Protein AF-A0A8J7AV00-F1 (afdb_monomer)

Sequence (147 aa):
MMCLRLQAHEQTIGVIHLTRVPLAQRATISALAPQIALPLAVLHLQSELEYLSFHDANTGIYNRRFLDEMLERAIASAERKNHQLPEGEPPATVGVIFMDVDHFKQFNSEFGHEAGDTVLRTLGSLLTDITRAGEDVAAATAAKNLC

InterPro domains:
  IPR000160 GGDEF domain [PF00990] (54-139)
  IPR000160 GGDEF domain [PS50887] (92-147)
  IPR000160 GGDEF domain [SM00267] (42-146)
  IPR000160 GGDEF domain [TIGR00254] (49-138)
  IPR000160 GGDEF domain [cd01949] (54-139)
  IPR029787 Nucleotide cyclase [SSF55073] (59-137)
  IPR043128 Reverse transcriptase/Diguanylate cyclase domain [G3DSA:3.30.70.270] (42-144)
  IPR050469 Diguanylate cyclase Dgc-like, bacteria [PTHR45138] (39-139)

Organism: NCBI:txid915328

Mean predicted aligned error: 7.99 Å

Secondary structure (DSSP, 8-state):
-EEEEEEETTEEEEEEEESS--HHHHHHHHHHHHHHHHHHHHHHHHHHHHHHHHB-TTT-SEEHHHHHHHHHHHHHHHHHHHHTPPTTSPPP---------TTHHHHHHHH-HHHHHHHHHHHHHHHHHHSPTTT---EE---S---

pLDDT: mean 88.83, std 10.26, range [31.34, 96.0]

Radius of gyration: 23.64 Å; Cα contacts (8 Å, |Δi|>4): 128; chains: 1; bounding box: 50×52×59 Å

Nearest PDB structures (foldseek):
  6pwk-assembly1_B  TM=7.498E-01  e=8.934E-02  Vibrio cholerae O1 str. 2010EL-1786

Structure (mmCIF, N/CA/C/O backbone):
data_AF-A0A8J7AV00-F1
#
_entry.id   AF-A0A8J7AV00-F1
#
loop_
_atom_site.group_PDB
_atom_site.id
_atom_site.type_symbol
_atom_site.label_atom_id
_atom_site.label_alt_id
_atom_site.label_comp_id
_atom_site.label_asym_id
_atom_site.label_entity_id
_atom_site.label_seq_id
_atom_site.pdbx_PDB_ins_code
_atom_site.Cartn_x
_atom_site.Cartn_y
_atom_site.Cartn_z
_atom_site.occupancy
_atom_site.B_iso_or_equiv
_atom_site.auth_seq_id
_atom_site.auth_comp_id
_atom_site.auth_asym_id
_atom_site.auth_atom_id
_atom_site.pdbx_PDB_model_num
ATOM 1 N N . MET A 1 1 ? 7.567 -0.070 -38.378 1.00 81.38 1 MET A N 1
ATOM 2 C CA . MET A 1 1 ? 7.448 -0.395 -36.946 1.00 81.38 1 MET A CA 1
ATOM 3 C C . MET A 1 1 ? 8.842 -0.354 -36.349 1.00 81.38 1 MET A C 1
ATOM 5 O O . MET A 1 1 ? 9.764 -0.782 -37.036 1.00 81.38 1 MET A O 1
ATOM 9 N N . MET A 1 2 ? 9.020 0.222 -35.165 1.00 88.06 2 MET A N 1
ATOM 10 C CA . MET A 1 2 ? 10.311 0.286 -34.476 1.00 88.06 2 MET A CA 1
ATOM 11 C C . MET A 1 2 ? 10.090 0.020 -32.988 1.00 88.06 2 MET A C 1
ATOM 13 O O . MET A 1 2 ? 9.142 0.544 -32.411 1.00 88.06 2 MET A O 1
ATOM 17 N N . CYS A 1 3 ? 10.939 -0.813 -32.396 1.00 90.44 3 CYS A N 1
ATOM 18 C CA . CYS A 1 3 ? 10.847 -1.239 -31.007 1.00 90.44 3 CYS A CA 1
ATOM 19 C C . CYS A 1 3 ? 12.179 -0.920 -30.328 1.00 90.44 3 CYS A C 1
ATOM 21 O O . CYS A 1 3 ? 13.232 -1.323 -30.823 1.00 90.44 3 CYS A O 1
ATOM 23 N N . LEU A 1 4 ? 12.134 -0.150 -29.249 1.00 91.06 4 LEU A N 1
ATOM 24 C CA . LEU A 1 4 ? 13.305 0.311 -28.517 1.00 91.06 4 LEU A CA 1
ATOM 25 C C . LEU A 1 4 ? 13.221 -0.182 -27.085 1.00 91.06 4 LEU A C 1
ATOM 27 O O . LEU A 1 4 ? 12.219 0.038 -26.412 1.00 91.06 4 LEU A O 1
ATOM 31 N N . ARG A 1 5 ? 14.282 -0.832 -26.615 1.00 89.50 5 ARG A N 1
ATOM 32 C CA . ARG A 1 5 ? 14.396 -1.219 -25.210 1.00 89.50 5 ARG A CA 1
ATOM 33 C C . ARG A 1 5 ? 14.892 -0.025 -24.409 1.00 89.50 5 ARG A C 1
ATOM 35 O O . ARG A 1 5 ? 15.877 0.603 -24.791 1.00 89.50 5 ARG A O 1
ATOM 42 N N . LEU A 1 6 ? 14.222 0.255 -23.302 1.00 89.56 6 LEU A N 1
ATOM 43 C CA . LEU A 1 6 ? 14.707 1.172 -22.283 1.00 89.56 6 LEU A CA 1
ATOM 44 C C . LEU A 1 6 ? 15.518 0.348 -21.288 1.00 89.56 6 LEU A C 1
ATOM 46 O O . LEU A 1 6 ? 14.962 -0.502 -20.592 1.00 89.56 6 LEU A O 1
ATOM 50 N N . GLN A 1 7 ? 16.832 0.554 -21.280 1.00 88.31 7 GLN A N 1
ATOM 51 C CA . GLN A 1 7 ? 17.759 -0.185 -20.427 1.00 88.31 7 GLN A CA 1
ATOM 52 C C . GLN A 1 7 ? 18.511 0.770 -19.502 1.00 88.31 7 GLN A C 1
ATOM 54 O O . GLN A 1 7 ? 19.019 1.792 -19.962 1.00 88.31 7 GLN A O 1
ATOM 59 N N . ALA A 1 8 ? 18.625 0.403 -18.227 1.00 82.94 8 ALA A N 1
ATOM 60 C CA . ALA A 1 8 ? 19.575 0.999 -17.291 1.00 82.94 8 ALA A CA 1
ATOM 61 C C . ALA A 1 8 ? 20.263 -0.119 -16.503 1.00 82.94 8 ALA A C 1
ATOM 63 O O . ALA A 1 8 ? 19.602 -1.074 -16.110 1.00 82.94 8 ALA A O 1
ATOM 64 N N . HIS A 1 9 ? 21.582 -0.007 -16.303 1.00 75.50 9 HIS A N 1
ATOM 65 C CA . HIS A 1 9 ? 22.396 -0.950 -15.517 1.00 75.50 9 HIS A CA 1
ATOM 66 C C . HIS A 1 9 ? 22.030 -2.435 -15.744 1.00 75.50 9 HIS A C 1
ATOM 68 O O . HIS A 1 9 ? 21.739 -3.165 -14.806 1.00 75.50 9 HIS A O 1
ATOM 74 N N . GLU A 1 10 ? 22.013 -2.855 -17.015 1.00 77.50 10 GLU A N 1
ATOM 75 C CA . GLU A 1 10 ? 21.703 -4.222 -17.486 1.00 77.50 10 GLU A CA 1
ATOM 76 C C . GLU A 1 10 ? 20.253 -4.713 -17.308 1.00 77.50 10 GLU A C 1
ATOM 78 O O . GLU A 1 10 ? 19.887 -5.750 -17.864 1.00 77.50 10 GLU A O 1
ATOM 83 N N . GLN A 1 11 ? 19.379 -3.945 -16.655 1.00 80.75 11 GLN A N 1
ATOM 84 C CA . GLN A 1 11 ? 17.954 -4.250 -16.554 1.00 80.75 11 GLN A CA 1
ATOM 85 C C . GLN A 1 11 ? 17.141 -3.559 -17.653 1.00 80.75 11 GLN A C 1
ATOM 87 O O . GLN A 1 11 ? 17.385 -2.410 -18.030 1.00 80.75 11 GLN A O 1
ATOM 92 N N . THR A 1 12 ? 16.146 -4.275 -18.183 1.00 85.69 12 THR A N 1
ATOM 93 C CA . THR A 1 12 ? 15.158 -3.695 -19.103 1.00 85.69 12 THR A CA 1
ATOM 94 C C . THR A 1 12 ? 14.003 -3.141 -18.284 1.00 85.69 12 THR A C 1
ATOM 96 O O . THR A 1 12 ? 13.264 -3.905 -17.676 1.00 85.69 12 THR A O 1
ATOM 99 N N . ILE A 1 13 ? 13.848 -1.820 -18.300 1.00 87.19 13 ILE A N 1
ATOM 100 C CA . ILE A 1 13 ? 12.801 -1.099 -17.558 1.00 87.19 13 ILE A CA 1
ATOM 101 C C . ILE A 1 13 ? 11.498 -1.079 -18.358 1.00 87.19 13 ILE A C 1
ATOM 103 O O . ILE A 1 13 ? 10.405 -0.988 -17.813 1.00 87.19 13 ILE A O 1
ATOM 107 N N . GLY A 1 14 ? 11.602 -1.165 -19.684 1.00 87.25 14 GLY A N 1
ATOM 108 C CA . GLY A 1 14 ? 10.437 -1.170 -20.547 1.00 87.25 14 GLY A CA 1
ATOM 109 C C . GLY A 1 14 ? 10.788 -1.142 -22.021 1.00 87.25 14 GLY A C 1
ATOM 110 O O . GLY A 1 14 ? 11.947 -1.266 -22.431 1.00 87.25 14 GLY A O 1
ATOM 111 N N . VAL A 1 15 ? 9.751 -0.976 -22.834 1.00 91.00 15 VAL A N 1
ATOM 112 C CA . VAL A 1 15 ? 9.853 -0.986 -24.288 1.00 91.00 15 VAL A CA 1
ATOM 113 C C . VAL A 1 15 ? 9.026 0.155 -24.865 1.00 91.00 15 VAL A C 1
ATOM 115 O O . VAL A 1 15 ? 7.843 0.286 -24.567 1.00 91.00 15 VAL A O 1
ATOM 118 N N . ILE A 1 16 ? 9.639 0.956 -25.736 1.00 91.00 16 ILE A N 1
ATOM 119 C CA . ILE A 1 16 ? 8.932 1.940 -26.552 1.00 91.00 16 ILE A CA 1
ATOM 120 C C . ILE A 1 16 ? 8.639 1.308 -27.908 1.00 91.00 16 ILE A C 1
ATOM 122 O O . ILE A 1 16 ? 9.547 0.982 -28.678 1.00 91.00 16 ILE A O 1
ATOM 126 N N . HIS A 1 17 ? 7.354 1.177 -28.216 1.00 93.12 17 HIS A N 1
ATOM 127 C CA . HIS A 1 17 ? 6.885 0.729 -29.517 1.00 93.12 17 HIS A CA 1
ATOM 128 C C . HIS A 1 17 ? 6.387 1.926 -30.334 1.00 93.12 17 HIS A C 1
ATOM 130 O O . HIS A 1 17 ? 5.385 2.553 -30.002 1.00 93.12 17 HIS A O 1
ATOM 136 N N . LEU A 1 18 ? 7.079 2.229 -31.432 1.00 91.25 18 LEU A N 1
ATOM 137 C CA . LEU A 1 18 ? 6.721 3.309 -32.345 1.00 91.25 18 LEU A CA 1
ATOM 138 C C . LEU A 1 18 ? 6.153 2.752 -33.651 1.00 91.25 18 LEU A C 1
ATOM 140 O O . LEU A 1 18 ? 6.809 2.019 -34.410 1.00 91.25 18 LEU A O 1
ATOM 144 N N . THR A 1 19 ? 4.923 3.155 -33.950 1.00 91.12 19 THR A N 1
ATOM 145 C CA . THR A 1 19 ? 4.271 2.873 -35.227 1.00 91.12 19 THR A CA 1
ATOM 146 C C . THR A 1 19 ? 4.561 4.017 -36.205 1.00 91.12 19 THR A C 1
ATOM 148 O O . THR A 1 19 ? 4.541 5.184 -35.835 1.00 91.12 19 THR A O 1
ATOM 151 N N . ARG A 1 20 ? 4.870 3.684 -37.469 1.00 88.69 20 ARG A N 1
ATOM 152 C CA . ARG A 1 20 ? 5.161 4.648 -38.560 1.00 88.69 20 ARG A CA 1
ATOM 153 C C . ARG A 1 20 ? 6.352 5.606 -38.319 1.00 88.69 20 ARG A C 1
ATOM 155 O O . ARG A 1 20 ? 6.202 6.818 -38.356 1.00 88.69 20 ARG A O 1
ATOM 162 N N . VAL A 1 21 ? 7.561 5.056 -38.172 1.00 89.50 21 VAL A N 1
ATOM 163 C CA . VAL A 1 21 ? 8.814 5.838 -38.085 1.00 89.50 21 VAL A CA 1
ATOM 164 C C . VAL A 1 21 ? 9.536 5.911 -39.446 1.00 89.50 21 VAL A C 1
ATOM 166 O O . VAL A 1 21 ? 9.934 4.848 -39.954 1.00 89.50 21 VAL A O 1
ATOM 169 N N . PRO A 1 22 ? 9.756 7.113 -40.023 1.00 92.50 22 PRO A N 1
ATOM 170 C CA . PRO A 1 22 ? 10.564 7.300 -41.232 1.00 92.50 22 PRO A CA 1
ATOM 171 C C . PRO A 1 22 ? 12.001 6.798 -41.045 1.00 92.50 22 PRO A C 1
ATOM 173 O O . PRO A 1 22 ? 12.598 7.011 -39.991 1.00 92.50 22 PRO A O 1
ATOM 176 N N . LEU A 1 23 ? 12.588 6.168 -42.072 1.00 88.69 23 LEU A N 1
ATOM 177 C CA . LEU A 1 23 ? 13.951 5.610 -42.004 1.00 88.69 23 LEU A CA 1
ATOM 178 C C . LEU A 1 23 ? 14.995 6.648 -41.562 1.00 88.69 23 LEU A C 1
ATOM 180 O O . LEU A 1 23 ? 15.835 6.333 -40.723 1.00 88.69 23 LEU A O 1
ATOM 184 N N . ALA A 1 24 ? 14.877 7.887 -42.047 1.00 92.50 24 ALA A N 1
ATOM 185 C CA . ALA A 1 24 ? 15.787 8.985 -41.723 1.00 92.50 24 ALA A CA 1
ATOM 186 C C . ALA A 1 24 ? 15.825 9.349 -40.225 1.00 92.50 24 ALA A C 1
ATOM 188 O O . ALA A 1 24 ? 16.846 9.821 -39.741 1.00 92.50 24 ALA A O 1
ATOM 189 N N . GLN A 1 25 ? 14.743 9.108 -39.477 1.00 90.38 25 GLN A N 1
ATOM 190 C CA . GLN A 1 25 ? 14.646 9.465 -38.054 1.00 90.38 25 GLN A CA 1
ATOM 191 C C . GLN A 1 25 ? 15.007 8.306 -37.117 1.00 90.38 25 GLN A C 1
ATOM 193 O O . GLN A 1 25 ? 15.184 8.519 -35.918 1.00 90.38 25 GLN A O 1
ATOM 198 N N . ARG A 1 26 ? 15.137 7.073 -37.629 1.00 90.25 26 ARG A N 1
ATOM 199 C CA . ARG A 1 26 ? 15.366 5.888 -36.785 1.00 90.25 26 ARG A CA 1
ATOM 200 C C . ARG A 1 26 ? 16.653 5.986 -35.971 1.00 90.25 26 ARG A C 1
ATOM 202 O O . ARG A 1 26 ? 16.641 5.636 -34.797 1.00 90.25 26 ARG A O 1
ATOM 209 N N . ALA A 1 27 ? 17.738 6.484 -36.565 1.00 89.56 27 ALA A N 1
ATOM 210 C CA . ALA A 1 27 ? 19.010 6.648 -35.862 1.00 89.56 27 ALA A CA 1
ATOM 211 C C . ALA A 1 27 ? 18.883 7.639 -34.694 1.00 89.56 27 ALA A C 1
ATOM 213 O O . ALA A 1 27 ? 19.270 7.323 -33.572 1.00 89.56 27 ALA A O 1
ATOM 214 N N . THR A 1 28 ? 18.256 8.793 -34.936 1.00 90.06 28 THR A N 1
ATOM 215 C CA . THR A 1 28 ? 18.009 9.821 -33.916 1.00 90.06 28 THR A CA 1
ATOM 216 C C . THR A 1 28 ? 17.137 9.296 -32.776 1.00 90.06 28 THR A C 1
ATOM 218 O O . THR A 1 28 ? 17.479 9.466 -31.611 1.00 90.06 28 THR A O 1
ATOM 221 N N . ILE A 1 29 ? 16.039 8.605 -33.093 1.00 89.25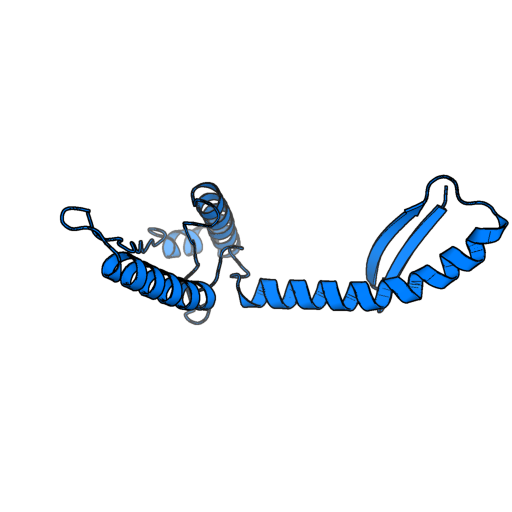 29 ILE A N 1
ATOM 222 C CA . ILE A 1 29 ? 15.129 8.035 -32.088 1.00 89.25 29 ILE A CA 1
ATOM 223 C C . ILE A 1 29 ? 15.837 6.937 -31.279 1.00 89.25 29 ILE A C 1
ATOM 225 O O . ILE A 1 29 ? 15.700 6.885 -30.058 1.00 89.25 29 ILE A O 1
ATOM 229 N N . SER A 1 30 ? 16.645 6.091 -31.924 1.00 88.25 30 SER A N 1
ATOM 230 C CA . SER A 1 30 ? 17.435 5.077 -31.217 1.00 88.25 30 SER A CA 1
ATOM 231 C C . SER A 1 30 ? 18.468 5.695 -30.275 1.00 88.25 30 SER A C 1
ATOM 233 O O . SER A 1 30 ? 18.682 5.164 -29.190 1.00 88.25 30 SER A O 1
ATOM 235 N N . ALA A 1 31 ? 19.088 6.810 -30.668 1.00 88.62 31 ALA A N 1
ATOM 236 C CA . ALA A 1 31 ? 20.049 7.533 -29.839 1.00 88.62 31 ALA A CA 1
ATOM 237 C C . ALA A 1 31 ? 19.397 8.245 -28.638 1.00 88.62 31 ALA A C 1
ATOM 239 O O . ALA A 1 31 ? 20.074 8.524 -27.649 1.00 88.62 31 ALA A O 1
ATOM 240 N N . LEU A 1 32 ? 18.090 8.518 -28.703 1.00 88.12 32 LEU A N 1
ATOM 241 C CA . LEU A 1 32 ? 17.335 9.133 -27.611 1.00 88.12 32 LEU A CA 1
ATOM 242 C C . LEU A 1 32 ? 16.896 8.113 -26.547 1.00 88.12 32 LEU A C 1
ATOM 244 O O . LEU A 1 32 ? 16.721 8.479 -25.388 1.00 88.12 32 LEU A O 1
ATOM 248 N N . ALA A 1 33 ? 16.751 6.833 -26.907 1.00 86.25 33 ALA A N 1
ATOM 249 C CA . ALA A 1 33 ? 16.270 5.801 -25.985 1.00 86.25 33 ALA A CA 1
ATOM 250 C C . ALA A 1 33 ? 17.080 5.717 -24.670 1.00 86.25 33 ALA A C 1
ATOM 252 O O . ALA A 1 33 ? 16.449 5.710 -23.613 1.00 86.25 33 ALA A O 1
ATOM 253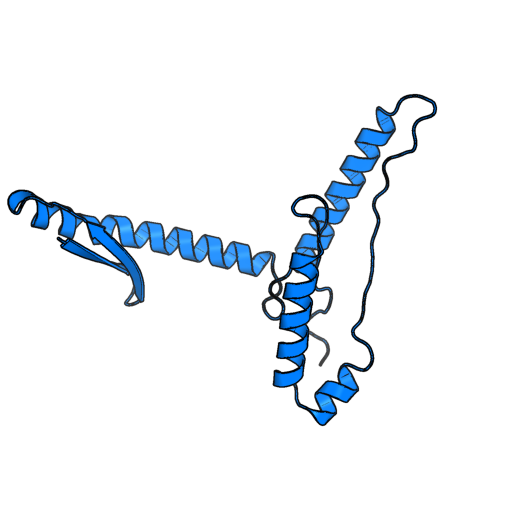 N N . PRO A 1 34 ? 18.431 5.748 -24.670 1.00 83.62 34 PRO A N 1
ATOM 254 C CA . PRO A 1 34 ? 19.208 5.7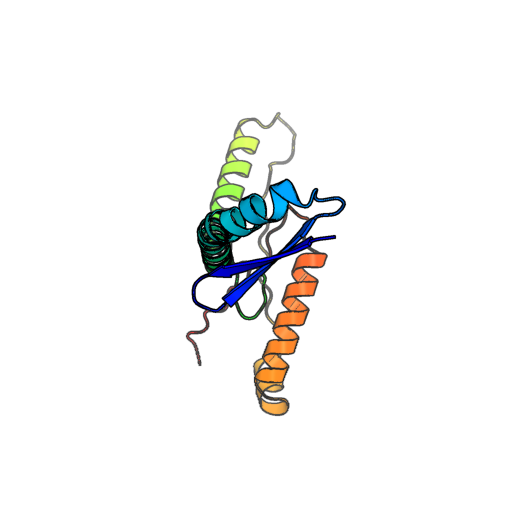54 -23.427 1.00 83.62 34 PRO A CA 1
ATOM 255 C C . PRO A 1 34 ? 19.014 7.022 -22.583 1.00 83.62 34 PRO A C 1
ATOM 257 O O . PRO A 1 34 ? 19.027 6.947 -21.357 1.00 83.62 34 PRO A O 1
ATOM 260 N N . GLN A 1 35 ? 18.798 8.179 -23.223 1.00 88.19 35 GLN A N 1
ATOM 261 C CA . GLN A 1 35 ? 18.606 9.462 -22.529 1.00 88.19 35 GLN A CA 1
ATOM 262 C C . GLN A 1 35 ? 17.293 9.496 -21.740 1.00 88.19 35 GLN A C 1
ATOM 264 O O . GLN A 1 35 ? 17.208 10.167 -20.719 1.00 88.19 35 GLN A O 1
ATOM 269 N N . ILE A 1 36 ? 16.283 8.758 -22.205 1.00 88.69 36 ILE A N 1
ATOM 270 C CA . ILE A 1 36 ? 14.989 8.615 -21.529 1.00 88.69 36 ILE A CA 1
ATOM 271 C C . ILE A 1 36 ? 15.022 7.444 -20.534 1.00 88.69 36 ILE A C 1
ATOM 273 O O . ILE A 1 36 ? 14.411 7.524 -19.470 1.00 88.69 36 ILE A O 1
ATOM 277 N N . ALA A 1 37 ? 15.748 6.366 -20.850 1.00 88.69 37 ALA A N 1
ATOM 278 C CA . ALA A 1 37 ? 15.798 5.164 -20.021 1.00 88.69 37 ALA A CA 1
ATOM 279 C C . ALA A 1 37 ? 16.335 5.435 -18.610 1.00 88.69 37 ALA A C 1
ATOM 281 O O . ALA A 1 37 ? 15.750 4.955 -17.644 1.00 88.69 37 ALA A O 1
ATOM 282 N N . LEU A 1 38 ? 17.411 6.218 -18.480 1.00 88.31 38 LEU A N 1
ATOM 283 C CA . LEU A 1 38 ? 18.039 6.461 -17.181 1.00 88.31 38 LEU A CA 1
ATOM 284 C C . LEU A 1 38 ? 17.150 7.285 -16.221 1.00 88.31 38 LEU A C 1
ATOM 286 O O . LEU A 1 38 ? 16.925 6.816 -15.107 1.00 88.31 38 LEU A O 1
ATOM 290 N N . PRO A 1 39 ? 16.584 8.450 -16.604 1.00 90.75 39 PRO A N 1
ATOM 291 C CA . PRO A 1 39 ? 15.650 9.177 -15.739 1.00 90.75 39 PRO A CA 1
ATOM 292 C C . PRO A 1 39 ? 14.416 8.355 -15.354 1.00 90.75 39 PRO A C 1
ATOM 294 O O . PRO A 1 39 ? 13.981 8.411 -14.208 1.00 90.75 39 PRO A O 1
ATOM 297 N N . LEU A 1 40 ? 13.872 7.557 -16.282 1.00 90.19 40 LEU A N 1
ATOM 298 C CA . LEU A 1 40 ? 12.753 6.663 -15.975 1.00 90.19 40 LEU A CA 1
ATOM 299 C C . LEU A 1 40 ? 13.136 5.584 -14.958 1.00 90.19 40 LEU A C 1
ATOM 301 O O . LEU A 1 40 ? 12.330 5.282 -14.084 1.00 90.19 40 LEU A O 1
ATOM 305 N N . ALA A 1 41 ? 14.356 5.043 -15.032 1.00 88.62 41 ALA A N 1
ATOM 306 C CA . ALA A 1 41 ? 14.874 4.097 -14.043 1.00 88.62 41 ALA A CA 1
ATOM 307 C C . ALA A 1 41 ? 14.860 4.696 -12.634 1.00 88.62 41 ALA A C 1
ATOM 309 O O . ALA A 1 41 ? 14.406 4.062 -11.686 1.00 88.62 41 ALA A O 1
ATOM 310 N N . VAL A 1 42 ? 15.342 5.936 -12.516 1.00 89.88 42 VAL A N 1
ATOM 311 C CA . VAL A 1 42 ? 15.414 6.654 -11.240 1.00 89.88 42 VAL A CA 1
ATOM 312 C C . VAL A 1 42 ? 14.016 6.895 -10.682 1.00 89.88 42 VAL A C 1
ATOM 314 O O . VAL A 1 42 ? 13.778 6.594 -9.518 1.00 89.88 42 VAL A O 1
ATOM 317 N N . LEU A 1 43 ? 13.086 7.383 -11.508 1.00 90.75 43 LEU A N 1
ATOM 318 C CA . LEU A 1 43 ? 11.701 7.616 -11.087 1.00 90.75 43 LEU A CA 1
ATOM 319 C C . LEU A 1 43 ? 11.001 6.319 -10.667 1.00 90.75 43 LEU A C 1
ATOM 321 O O . LEU A 1 43 ? 10.265 6.310 -9.685 1.00 90.75 43 LEU A O 1
ATOM 325 N N . HIS A 1 44 ? 11.242 5.223 -11.388 1.00 88.25 44 HIS A N 1
ATOM 326 C CA . HIS A 1 44 ? 10.686 3.921 -11.040 1.00 88.25 44 HIS A CA 1
ATOM 327 C C . HIS A 1 44 ? 11.202 3.439 -9.682 1.00 88.25 44 HIS A C 1
ATOM 329 O O . HIS A 1 44 ? 10.403 3.097 -8.817 1.00 88.25 44 HIS A O 1
ATOM 335 N N . LEU A 1 45 ? 12.519 3.505 -9.465 1.00 88.31 45 LEU A N 1
ATOM 336 C CA . LEU A 1 45 ? 13.131 3.124 -8.195 1.00 88.31 45 LEU A CA 1
ATOM 337 C C . LEU A 1 45 ? 12.640 4.004 -7.039 1.00 88.31 45 LEU A C 1
ATOM 339 O O . LEU A 1 45 ? 12.368 3.504 -5.956 1.00 88.31 45 LEU A O 1
ATOM 343 N N . GLN A 1 46 ? 12.504 5.313 -7.261 1.00 91.56 46 GLN A N 1
ATOM 344 C CA . GLN A 1 46 ? 11.947 6.228 -6.264 1.00 91.56 46 GLN A CA 1
ATOM 345 C C . GLN A 1 46 ? 10.506 5.861 -5.912 1.00 91.56 46 GLN A C 1
ATOM 347 O O . GLN A 1 46 ? 10.191 5.748 -4.733 1.00 91.56 46 GLN A O 1
ATOM 352 N N . SER A 1 47 ? 9.661 5.607 -6.913 1.00 89.31 47 SER A N 1
ATOM 353 C CA . SER A 1 47 ? 8.279 5.171 -6.696 1.00 89.31 47 SER A CA 1
ATOM 354 C C . SER A 1 47 ? 8.206 3.841 -5.947 1.00 89.31 47 SER A C 1
ATOM 356 O O . SER A 1 47 ? 7.320 3.662 -5.116 1.00 89.31 47 SER A O 1
ATOM 358 N N . GLU A 1 48 ? 9.110 2.907 -6.233 1.00 87.81 48 GLU A N 1
ATOM 359 C CA . GLU A 1 48 ? 9.171 1.614 -5.553 1.00 87.81 48 GLU A CA 1
ATOM 360 C C . GLU A 1 48 ? 9.620 1.775 -4.096 1.00 87.81 48 GLU A C 1
ATOM 362 O O . GLU A 1 48 ? 9.005 1.215 -3.192 1.00 87.81 48 GLU A O 1
ATOM 367 N N . LEU A 1 49 ? 10.633 2.608 -3.841 1.00 89.12 49 LEU A N 1
ATOM 368 C CA . LEU A 1 49 ? 11.072 2.941 -2.486 1.00 89.12 49 LEU A CA 1
ATOM 369 C C . LEU A 1 49 ? 9.976 3.653 -1.692 1.00 89.12 49 LEU A C 1
ATOM 371 O O . LEU A 1 49 ? 9.761 3.327 -0.527 1.00 89.12 49 LEU A O 1
ATOM 375 N N . GLU A 1 50 ? 9.264 4.597 -2.3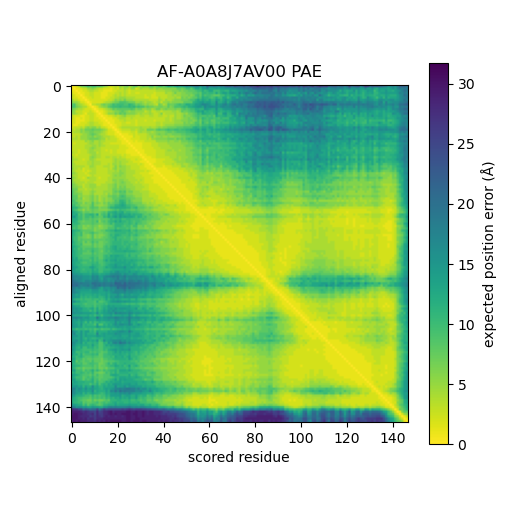07 1.00 88.44 50 GLU A N 1
ATOM 376 C CA . GLU A 1 50 ? 8.119 5.262 -1.685 1.00 88.44 50 GLU A CA 1
ATOM 377 C C . GLU A 1 50 ? 7.013 4.259 -1.357 1.00 88.44 50 GLU A C 1
ATOM 379 O O . GLU A 1 50 ? 6.531 4.240 -0.222 1.00 88.44 50 GLU A O 1
ATOM 384 N N . TYR A 1 51 ? 6.666 3.378 -2.299 1.00 88.12 51 TYR A N 1
ATOM 385 C CA . TYR A 1 51 ? 5.686 2.318 -2.082 1.00 88.12 51 TYR A CA 1
ATOM 386 C C . TYR A 1 51 ? 6.093 1.416 -0.908 1.00 88.12 51 TYR A C 1
ATOM 388 O O . TYR A 1 51 ? 5.340 1.272 0.053 1.00 88.12 51 TYR A O 1
ATOM 396 N N . LEU A 1 52 ? 7.319 0.891 -0.908 1.00 86.88 52 LEU A N 1
ATOM 397 C CA . LEU A 1 52 ? 7.840 0.058 0.182 1.00 86.88 52 LEU A CA 1
ATOM 398 C C . LEU A 1 52 ? 7.934 0.812 1.514 1.00 86.88 52 LEU A C 1
ATOM 400 O O . LEU A 1 52 ? 7.857 0.204 2.580 1.00 86.88 52 LEU A O 1
ATOM 404 N N . SER A 1 53 ? 8.079 2.138 1.478 1.00 89.75 53 SER A N 1
ATOM 405 C CA . SER A 1 53 ? 8.085 2.946 2.692 1.00 89.75 53 SER A CA 1
ATOM 406 C C . SER A 1 53 ? 6.714 2.968 3.369 1.00 89.75 53 SER A C 1
ATOM 408 O O . SER A 1 53 ? 6.665 3.071 4.597 1.00 89.75 53 SER A O 1
ATOM 410 N N . PHE A 1 54 ? 5.618 2.884 2.610 1.00 91.75 54 PHE A N 1
ATOM 411 C CA . PHE A 1 54 ? 4.247 3.033 3.111 1.00 91.75 54 PHE A CA 1
ATOM 412 C C . PHE A 1 54 ? 3.451 1.733 3.157 1.00 91.75 54 PHE A C 1
ATOM 414 O O . PHE A 1 54 ? 2.443 1.683 3.857 1.00 91.75 54 PHE A O 1
ATOM 421 N N . HIS A 1 55 ? 3.898 0.687 2.469 1.00 93.75 55 HIS A N 1
ATOM 422 C CA . HIS A 1 55 ? 3.209 -0.595 2.389 1.00 93.75 55 HIS A CA 1
ATOM 423 C C . HIS A 1 55 ? 3.965 -1.693 3.141 1.00 93.75 55 HIS A C 1
ATOM 425 O O . HIS A 1 55 ? 5.192 -1.683 3.242 1.00 93.75 55 HIS A O 1
ATOM 431 N N . ASP A 1 56 ? 3.227 -2.648 3.701 1.00 93.44 56 ASP A N 1
ATOM 432 C CA . ASP A 1 56 ? 3.800 -3.877 4.233 1.00 93.44 56 ASP A CA 1
ATOM 433 C C . ASP A 1 56 ? 4.129 -4.836 3.082 1.00 93.44 56 ASP A C 1
ATOM 435 O O . ASP A 1 56 ? 3.275 -5.187 2.271 1.00 93.44 56 ASP A O 1
ATOM 439 N N . ALA A 1 57 ? 5.379 -5.296 3.027 1.00 89.06 57 ALA A N 1
ATOM 440 C CA . ALA A 1 57 ? 5.873 -6.108 1.918 1.00 89.06 57 ALA A CA 1
ATOM 441 C C . ALA A 1 57 ? 5.232 -7.505 1.833 1.00 89.06 57 ALA A C 1
ATOM 443 O O . ALA A 1 57 ? 5.312 -8.138 0.783 1.00 89.06 57 ALA A O 1
ATOM 444 N N . ASN A 1 58 ? 4.651 -8.022 2.925 1.00 90.44 58 ASN A N 1
ATOM 445 C CA . ASN A 1 58 ? 4.025 -9.342 2.898 1.00 90.44 58 ASN A CA 1
ATOM 446 C C . ASN A 1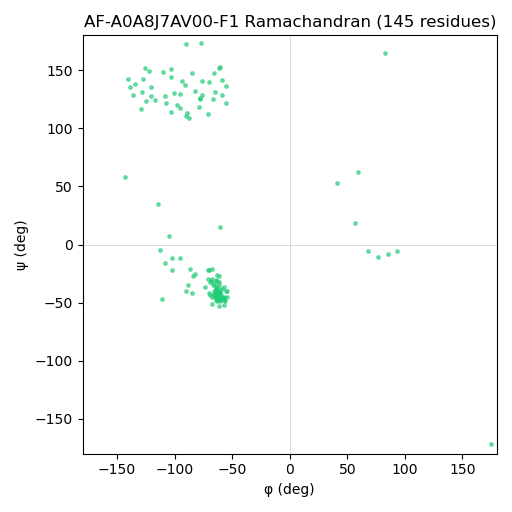 58 ? 2.585 -9.270 2.396 1.00 90.44 58 ASN A C 1
ATOM 448 O O . ASN A 1 58 ? 2.170 -10.122 1.628 1.00 90.44 58 ASN A O 1
ATOM 452 N N . THR A 1 59 ? 1.833 -8.262 2.828 1.00 92.38 59 THR A N 1
ATOM 453 C CA . THR A 1 59 ? 0.385 -8.156 2.601 1.00 92.38 59 THR A CA 1
ATOM 454 C C . THR A 1 59 ? 0.002 -7.181 1.489 1.00 92.38 59 THR A C 1
ATOM 456 O O . THR A 1 59 ? -1.097 -7.287 0.951 1.00 92.38 59 THR A O 1
ATOM 459 N N . GLY A 1 60 ? 0.876 -6.230 1.143 1.00 91.88 60 GLY A N 1
ATOM 460 C CA . GLY A 1 60 ? 0.632 -5.185 0.143 1.00 91.88 60 GLY A CA 1
ATOM 461 C C . GLY A 1 60 ? -0.259 -4.028 0.618 1.00 91.88 60 GLY A C 1
ATOM 462 O O . GLY A 1 60 ? -0.331 -3.001 -0.059 1.00 91.88 60 GLY A O 1
ATOM 463 N N . ILE A 1 61 ? -0.905 -4.147 1.784 1.00 94.56 61 ILE A N 1
ATOM 464 C CA . ILE A 1 61 ? -1.661 -3.048 2.407 1.00 94.56 61 ILE A CA 1
ATOM 465 C C . ILE A 1 61 ? -0.714 -2.052 3.076 1.00 94.56 61 ILE A C 1
ATOM 467 O O . ILE A 1 61 ? 0.495 -2.277 3.143 1.00 94.56 61 ILE A O 1
ATOM 471 N N . TYR A 1 62 ? -1.245 -0.935 3.570 1.00 94.94 62 TYR A N 1
ATOM 472 C CA . TYR A 1 62 ? -0.422 0.059 4.247 1.00 94.94 62 TYR A CA 1
ATOM 473 C C . TYR A 1 62 ? 0.268 -0.519 5.487 1.00 94.94 62 TYR A C 1
ATOM 475 O O . TYR A 1 62 ? -0.212 -1.457 6.119 1.00 94.94 62 TYR A O 1
ATOM 483 N N . ASN A 1 63 ? 1.410 0.037 5.858 1.00 93.69 63 ASN A N 1
ATOM 484 C CA . ASN A 1 63 ? 2.092 -0.332 7.088 1.00 93.69 63 ASN A CA 1
ATOM 485 C C . ASN A 1 63 ? 1.628 0.533 8.266 1.00 93.69 63 ASN A C 1
ATOM 487 O O . ASN A 1 63 ? 0.903 1.522 8.116 1.00 93.69 63 ASN A O 1
ATOM 491 N N . ARG A 1 64 ? 2.086 0.168 9.467 1.00 91.69 64 ARG A N 1
ATOM 492 C CA . ARG A 1 64 ? 1.743 0.884 10.697 1.00 91.69 64 ARG A CA 1
ATOM 493 C C . ARG A 1 64 ? 2.082 2.376 10.647 1.00 91.69 64 ARG A C 1
ATOM 495 O O . ARG A 1 64 ? 1.281 3.181 11.105 1.00 91.69 64 ARG A O 1
ATOM 502 N N . ARG A 1 65 ? 3.230 2.742 10.070 1.00 90.62 65 ARG A N 1
ATOM 503 C CA . ARG A 1 65 ? 3.659 4.145 9.978 1.00 90.62 65 ARG A CA 1
ATOM 504 C C . ARG A 1 65 ? 2.652 4.980 9.191 1.00 90.62 65 ARG A C 1
ATOM 506 O O . ARG A 1 65 ? 2.274 6.055 9.640 1.00 90.62 65 ARG A O 1
ATOM 513 N N . PHE A 1 66 ? 2.189 4.471 8.051 1.00 92.88 66 PHE A N 1
ATOM 514 C CA . PHE A 1 66 ? 1.171 5.158 7.261 1.00 92.88 66 PHE A CA 1
ATOM 515 C C . PHE A 1 66 ? -0.159 5.281 8.018 1.00 92.88 66 PHE A C 1
ATOM 517 O O . PHE A 1 66 ? -0.790 6.333 7.967 1.00 92.88 66 PHE A O 1
ATOM 524 N N . LEU A 1 67 ? -0.568 4.240 8.756 1.00 92.81 67 LEU A N 1
ATOM 525 C CA . LEU A 1 67 ? -1.765 4.300 9.602 1.00 92.81 67 LEU A CA 1
ATOM 526 C C . LEU A 1 67 ? -1.670 5.412 10.648 1.00 92.81 67 LEU A C 1
ATOM 528 O O . LEU A 1 67 ? -2.633 6.154 10.810 1.00 92.81 67 LEU A O 1
ATOM 532 N N . ASP A 1 68 ? -0.535 5.531 11.339 1.00 92.44 68 ASP A N 1
ATOM 533 C CA . ASP A 1 68 ? -0.338 6.557 12.368 1.00 92.44 68 ASP A CA 1
ATOM 534 C C . ASP A 1 68 ? -0.441 7.969 11.760 1.00 92.44 68 ASP A C 1
ATOM 536 O O . ASP A 1 68 ? -1.225 8.792 12.235 1.00 92.44 68 ASP A O 1
ATOM 540 N N . GLU A 1 69 ? 0.242 8.215 10.635 1.00 93.19 69 GLU A N 1
ATOM 541 C CA . GLU A 1 69 ? 0.165 9.494 9.912 1.00 93.19 69 GLU A CA 1
ATOM 542 C C . GLU A 1 69 ? -1.265 9.815 9.434 1.00 93.19 69 GLU A C 1
ATOM 544 O O . GLU A 1 69 ? -1.721 10.962 9.496 1.00 93.19 69 GLU A O 1
ATOM 549 N N . MET A 1 70 ? -1.995 8.812 8.941 1.00 93.50 70 MET A N 1
ATOM 550 C CA . MET A 1 70 ? -3.365 8.992 8.462 1.00 93.50 70 MET A CA 1
ATOM 551 C C . MET A 1 70 ? -4.368 9.187 9.595 1.00 93.50 70 MET A C 1
ATOM 553 O O . MET A 1 70 ? -5.288 9.994 9.452 1.00 93.50 70 MET A O 1
ATOM 557 N N . LEU A 1 71 ? -4.182 8.504 10.724 1.00 93.88 71 LEU A N 1
ATOM 558 C CA . LEU A 1 71 ? -5.030 8.644 11.901 1.00 93.88 71 LEU A CA 1
ATOM 559 C C . LEU A 1 71 ? -4.921 10.055 12.489 1.00 93.88 71 LEU A C 1
ATOM 561 O O . LEU A 1 71 ? -5.947 10.684 12.748 1.00 93.88 71 LEU A O 1
ATOM 565 N N . GLU A 1 72 ? -3.705 10.593 12.617 1.00 95.12 72 GLU A N 1
ATOM 566 C CA . GLU A 1 72 ? -3.486 11.978 13.058 1.00 95.12 72 GLU A CA 1
ATOM 567 C C . GLU A 1 72 ? -4.204 12.984 12.147 1.00 95.12 72 GLU A C 1
ATOM 569 O O . GLU A 1 72 ? -4.906 13.886 12.616 1.00 95.12 72 GLU A O 1
ATOM 574 N N . ARG A 1 73 ? -4.099 12.801 10.824 1.00 94.38 73 ARG A N 1
ATOM 575 C CA . ARG A 1 73 ? -4.791 13.650 9.840 1.00 94.38 73 ARG A CA 1
ATOM 576 C C . ARG A 1 73 ? -6.309 13.530 9.934 1.00 94.38 73 ARG A C 1
ATOM 578 O O . ARG A 1 73 ? -7.000 14.548 9.830 1.00 94.38 73 ARG A O 1
ATOM 585 N N . ALA A 1 74 ? -6.829 12.318 10.117 1.00 93.94 74 ALA A N 1
ATOM 586 C CA . ALA A 1 74 ? -8.259 12.064 10.242 1.00 93.94 74 ALA A CA 1
ATOM 587 C C . ALA A 1 74 ? -8.834 12.741 11.494 1.00 93.94 74 ALA A C 1
ATOM 589 O O . ALA A 1 74 ? -9.850 13.431 11.397 1.00 93.94 74 ALA A O 1
ATOM 590 N N . ILE A 1 75 ? -8.145 12.630 12.636 1.00 95.25 75 ILE A N 1
ATOM 591 C CA . ILE A 1 75 ? -8.528 13.286 13.895 1.00 95.25 75 ILE A CA 1
ATOM 592 C C . ILE A 1 75 ? -8.535 14.808 13.720 1.00 95.25 75 ILE A C 1
ATOM 594 O O . ILE A 1 75 ? -9.569 15.440 13.928 1.00 95.25 75 ILE A O 1
ATOM 598 N N . ALA A 1 76 ? -7.441 15.394 13.224 1.00 95.69 76 ALA A N 1
ATOM 599 C CA . ALA A 1 76 ? -7.359 16.839 12.998 1.00 95.69 76 ALA A CA 1
ATOM 600 C C . ALA A 1 7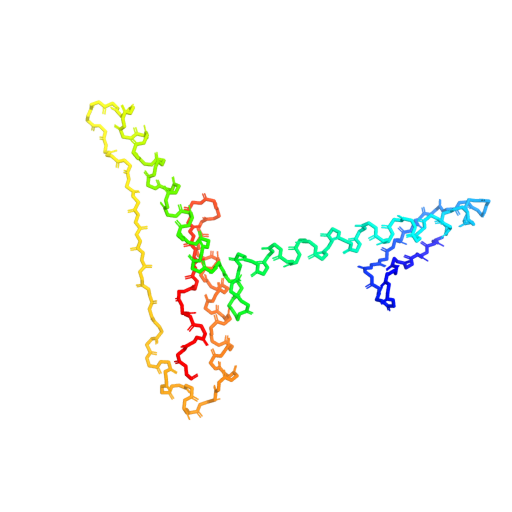6 ? -8.409 17.342 11.986 1.00 95.69 76 ALA A C 1
ATOM 602 O O . ALA A 1 76 ? -8.891 18.477 12.051 1.00 95.69 76 ALA A O 1
ATOM 603 N N . SER A 1 77 ? -8.781 16.519 11.001 1.00 93.69 77 SER A N 1
ATOM 604 C CA . SER A 1 77 ? -9.875 16.840 10.085 1.00 93.69 77 SER A CA 1
ATOM 605 C C . SER A 1 77 ? -11.240 16.801 10.772 1.00 93.69 77 SER A C 1
ATOM 607 O O . SER A 1 77 ? -12.067 17.666 10.481 1.00 93.69 77 SER A O 1
ATOM 609 N N . ALA A 1 78 ? -11.496 15.815 11.631 1.00 94.25 78 ALA A N 1
ATOM 610 C CA . ALA A 1 78 ? -12.749 15.703 12.370 1.00 94.25 78 ALA A CA 1
ATOM 611 C C . ALA A 1 78 ? -12.914 16.870 13.352 1.00 94.25 78 ALA A C 1
ATOM 613 O O . ALA A 1 78 ? -13.959 17.513 13.356 1.00 94.25 78 ALA A O 1
ATOM 614 N N . GLU A 1 79 ? -11.860 17.231 14.089 1.00 94.44 79 GLU A N 1
ATOM 615 C CA . GLU A 1 79 ? -11.850 18.393 14.989 1.00 94.44 79 GLU A CA 1
ATOM 616 C C . GLU A 1 79 ? -12.189 19.694 14.253 1.00 94.44 79 GLU A C 1
ATOM 618 O O . GLU A 1 79 ? -13.073 20.441 14.670 1.00 94.44 79 GLU A O 1
ATOM 623 N N . ARG A 1 80 ? -11.549 19.948 13.102 1.00 94.56 80 ARG A N 1
ATOM 624 C CA . ARG A 1 80 ? -11.839 21.141 12.288 1.00 94.56 80 ARG A CA 1
ATOM 625 C C . ARG A 1 80 ? -13.281 21.186 11.793 1.00 94.56 80 ARG A C 1
ATOM 627 O O . ARG A 1 80 ? -13.874 22.262 11.808 1.00 94.56 80 ARG A O 1
ATOM 634 N N . LYS A 1 81 ? -13.841 20.046 11.369 1.00 93.94 81 LYS A N 1
ATOM 635 C CA . LYS A 1 81 ? -15.260 19.952 10.990 1.00 93.94 81 LYS A CA 1
ATOM 636 C C . LYS A 1 81 ? -16.153 20.260 12.191 1.00 93.94 81 LYS A C 1
ATOM 638 O O . LYS A 1 81 ? -17.063 21.071 12.068 1.00 93.94 81 LYS A O 1
ATOM 643 N N . ASN A 1 82 ? -15.830 19.701 13.356 1.00 93.38 82 ASN A N 1
ATOM 644 C CA . ASN A 1 82 ? -16.581 19.889 14.598 1.00 93.38 82 ASN A CA 1
ATOM 645 C C . ASN A 1 82 ? -16.574 21.336 15.105 1.00 93.38 82 ASN A C 1
ATOM 647 O O . ASN A 1 82 ? -17.560 21.785 15.678 1.00 93.38 82 ASN A O 1
ATOM 651 N N . HIS A 1 83 ? -15.518 22.105 14.839 1.00 92.06 83 HIS A N 1
ATOM 652 C CA . HIS A 1 83 ? -15.492 23.539 15.147 1.00 92.06 83 HIS A CA 1
ATOM 653 C C . HIS A 1 83 ? -16.396 24.398 14.254 1.00 92.06 83 HIS A C 1
ATOM 655 O O . HIS A 1 83 ? -16.744 25.511 14.638 1.00 92.06 83 HIS A O 1
ATOM 661 N N . GLN A 1 84 ? -16.749 23.914 13.064 1.00 92.56 84 GLN A N 1
ATOM 662 C CA . GLN A 1 84 ? -17.581 24.628 12.086 1.00 92.56 84 GLN A CA 1
ATOM 663 C C . GLN A 1 84 ? -19.006 24.065 12.030 1.00 92.56 84 GLN A C 1
ATOM 665 O O . GLN A 1 84 ? -19.780 24.419 11.142 1.00 92.56 84 GLN A O 1
ATOM 670 N N . LEU A 1 85 ? -19.327 23.153 12.947 1.00 90.19 85 LEU A N 1
ATOM 671 C CA . LEU A 1 85 ? -20.539 22.358 12.902 1.00 90.19 85 LEU A CA 1
ATOM 672 C C . LEU A 1 85 ? -21.748 23.207 13.342 1.00 90.19 85 LEU A C 1
ATOM 674 O O . LEU A 1 85 ? -21.683 23.845 14.398 1.00 90.19 85 LEU A O 1
ATOM 678 N N . PRO A 1 86 ? -22.844 23.243 12.562 1.00 88.31 86 PRO A N 1
ATOM 679 C CA . PRO A 1 86 ? -24.082 23.898 12.970 1.00 88.31 86 PRO A CA 1
ATOM 680 C C . PRO A 1 86 ? -24.678 23.268 14.234 1.00 88.31 86 PRO A C 1
ATOM 682 O O . PRO A 1 86 ? -24.526 22.070 14.485 1.00 88.31 86 PRO A O 1
ATOM 685 N N . GLU A 1 87 ? -25.412 24.062 15.016 1.00 88.12 87 GLU A N 1
ATOM 686 C CA . GLU A 1 87 ? -26.140 23.542 16.176 1.00 88.12 87 GLU A CA 1
ATOM 687 C C . GLU A 1 87 ? -27.150 22.463 15.754 1.00 88.12 87 GLU A C 1
ATOM 689 O O . GLU A 1 87 ? -27.978 22.673 14.868 1.00 88.12 87 GLU A O 1
ATOM 694 N N . GLY A 1 88 ? -27.094 21.308 16.421 1.00 86.56 88 GLY A N 1
ATOM 695 C CA . GLY A 1 88 ? -28.011 20.187 16.196 1.00 86.56 88 GLY A CA 1
ATOM 696 C C . GLY A 1 88 ? -27.534 19.138 15.187 1.00 86.56 88 GLY A C 1
ATOM 697 O O . GLY A 1 88 ? -28.187 18.101 15.072 1.00 86.56 88 GLY A O 1
ATOM 698 N N . GLU A 1 89 ? -26.405 19.346 14.501 1.00 89.62 89 GLU A N 1
ATOM 699 C CA . GLU A 1 89 ? -25.802 18.313 13.652 1.00 89.62 89 GLU A CA 1
ATOM 700 C C . GLU A 1 89 ? -24.894 17.350 14.447 1.00 89.62 89 GLU A C 1
ATOM 702 O O . GLU A 1 89 ? -24.272 17.742 15.440 1.00 89.62 89 GLU A O 1
ATOM 707 N N . PRO A 1 90 ? -24.814 16.064 14.048 1.00 91.81 90 PRO A N 1
ATOM 708 C CA . PRO A 1 90 ? -23.946 15.096 14.705 1.00 91.81 90 PRO A CA 1
ATOM 709 C C . PRO A 1 90 ? -22.464 15.395 14.415 1.00 91.81 90 PRO A C 1
ATOM 711 O O . PRO A 1 90 ? -22.112 15.699 13.273 1.00 91.81 90 PRO A O 1
ATOM 714 N N . PRO A 1 91 ? -21.566 15.264 15.409 1.00 91.94 91 PRO A N 1
ATOM 715 C CA . PRO A 1 91 ? -20.145 15.513 15.206 1.00 91.94 91 PRO A CA 1
ATOM 716 C C . PRO A 1 91 ? -19.526 14.487 14.251 1.00 91.94 91 PRO A C 1
ATOM 718 O O . PRO A 1 91 ? -19.889 13.310 14.242 1.00 91.94 91 PRO A O 1
ATOM 721 N N . ALA A 1 92 ? -18.525 14.923 13.491 1.00 92.81 92 ALA A N 1
ATOM 722 C CA . ALA A 1 92 ? -17.652 14.034 12.747 1.00 92.81 92 ALA A CA 1
ATOM 723 C C . ALA A 1 92 ? -16.844 13.161 13.719 1.00 92.81 92 ALA A C 1
ATOM 725 O O . ALA A 1 92 ? -16.218 13.664 14.658 1.00 92.81 92 ALA A O 1
ATOM 726 N N . THR A 1 93 ? -16.830 11.854 13.462 1.00 92.94 93 THR A N 1
ATOM 727 C CA . THR A 1 93 ? -16.128 10.850 14.269 1.00 92.94 93 THR A CA 1
ATOM 728 C C . THR A 1 93 ? -15.123 10.077 13.428 1.00 92.94 93 THR A C 1
ATOM 730 O O . THR A 1 93 ? -15.362 9.829 12.248 1.00 92.94 93 THR A O 1
ATOM 733 N N . VAL A 1 94 ? -14.038 9.633 14.057 1.00 94.31 94 VAL A N 1
ATOM 734 C CA . VAL A 1 94 ? -13.072 8.697 13.469 1.00 94.31 94 VAL A CA 1
ATOM 735 C C . VAL A 1 94 ? -13.236 7.346 14.162 1.00 94.31 94 VAL A C 1
ATOM 737 O O . VAL A 1 94 ? -13.226 7.281 15.390 1.00 94.31 94 VAL A O 1
ATOM 740 N N . GLY A 1 95 ? -13.416 6.279 13.383 1.00 93.69 95 GLY A N 1
ATOM 741 C CA . GLY A 1 95 ? -13.491 4.905 13.879 1.00 93.69 95 GLY A CA 1
ATOM 742 C C . GLY A 1 95 ? -12.187 4.155 13.624 1.00 93.69 95 GLY A C 1
ATOM 743 O O . GLY A 1 95 ? -11.551 4.355 12.593 1.00 93.69 95 GLY A O 1
ATOM 744 N N . VAL A 1 96 ? -11.796 3.281 14.551 1.00 93.38 96 VAL A N 1
ATOM 745 C CA . VAL A 1 96 ? -10.636 2.393 14.393 1.00 93.38 96 VAL A CA 1
ATOM 746 C C . VAL A 1 96 ? -11.073 0.969 14.699 1.00 93.38 96 VAL A C 1
ATOM 748 O O . VAL A 1 96 ? -11.704 0.720 15.725 1.00 93.38 96 VAL A O 1
ATOM 751 N N . ILE A 1 97 ? -10.722 0.038 13.814 1.00 92.62 97 ILE A N 1
ATOM 752 C CA . ILE A 1 97 ? -10.993 -1.389 13.975 1.00 92.62 97 ILE A CA 1
ATOM 753 C C . ILE A 1 97 ? -9.650 -2.110 14.054 1.00 92.62 97 ILE A C 1
ATOM 755 O O . ILE A 1 97 ? -8.820 -1.988 13.156 1.00 92.62 97 ILE A O 1
ATOM 759 N N . PHE A 1 98 ? -9.449 -2.869 15.129 1.00 91.25 98 PHE A N 1
ATOM 760 C CA . PHE A 1 98 ? -8.352 -3.825 15.233 1.00 91.25 98 PHE A CA 1
ATOM 761 C C . PHE A 1 98 ? -8.885 -5.223 14.944 1.00 91.25 98 PHE A C 1
ATOM 763 O O . PHE A 1 98 ? -9.900 -5.630 15.508 1.00 91.25 98 PHE A O 1
ATOM 770 N N . MET A 1 99 ? -8.195 -5.942 14.064 1.00 89.62 99 MET A N 1
ATOM 771 C CA . MET A 1 99 ? -8.512 -7.317 13.691 1.00 89.62 99 MET A CA 1
ATOM 772 C C . MET A 1 99 ? -7.261 -8.171 13.853 1.00 89.62 99 MET A C 1
ATOM 774 O O . MET A 1 99 ? -6.160 -7.710 13.551 1.00 89.62 99 MET A O 1
ATOM 778 N N . ASP A 1 100 ? -7.447 -9.402 14.312 1.00 89.00 100 ASP A N 1
ATOM 779 C CA . ASP A 1 100 ? -6.409 -10.425 14.394 1.00 89.00 100 ASP A CA 1
ATOM 780 C C . ASP A 1 100 ? -6.887 -11.684 13.662 1.00 89.00 100 ASP A C 1
ATOM 782 O O . ASP A 1 100 ? -8.092 -11.918 13.542 1.00 89.00 100 ASP A O 1
ATOM 786 N N . VAL A 1 101 ? -5.951 -12.471 13.129 1.00 88.31 101 VAL A N 1
ATOM 787 C CA . VAL A 1 101 ? -6.287 -13.726 12.448 1.00 88.31 101 VAL A CA 1
ATOM 788 C C . VAL A 1 101 ? -6.338 -14.842 13.482 1.00 88.31 101 VAL A C 1
ATOM 790 O O . VAL A 1 101 ? -5.305 -15.291 13.987 1.00 88.31 101 VAL A O 1
ATOM 793 N N . ASP A 1 102 ? -7.546 -15.322 13.764 1.00 89.88 102 ASP A N 1
ATOM 794 C CA . ASP A 1 102 ? -7.762 -16.384 14.743 1.00 89.88 102 ASP A CA 1
ATOM 795 C C . ASP A 1 102 ? -6.934 -17.637 14.420 1.00 89.88 102 ASP A C 1
ATOM 797 O O . ASP A 1 102 ? -6.8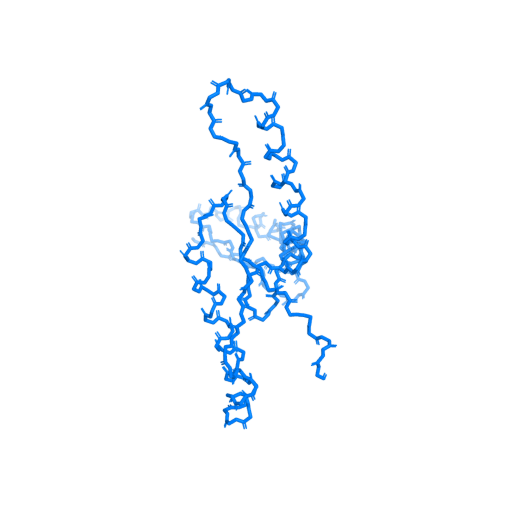42 -18.091 13.278 1.00 89.88 102 ASP A O 1
ATOM 801 N N . HIS A 1 103 ? -6.327 -18.222 15.457 1.00 90.19 103 HIS A N 1
ATOM 802 C CA . HIS A 1 103 ? -5.547 -19.464 15.378 1.00 90.19 103 HIS A CA 1
ATOM 803 C C . HIS A 1 103 ? -4.374 -19.459 14.371 1.00 90.19 103 HIS A C 1
ATOM 805 O O . HIS A 1 103 ? -3.838 -20.523 14.049 1.00 90.19 103 HIS A O 1
ATOM 811 N N . PHE A 1 104 ? -3.892 -18.292 13.925 1.00 90.44 104 PHE A N 1
ATOM 812 C CA . PHE A 1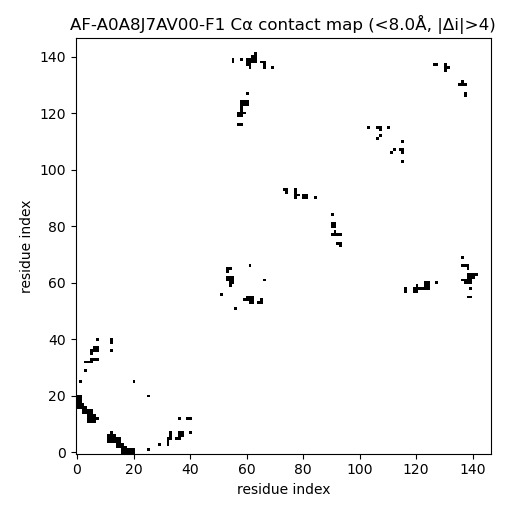 104 ? -2.866 -18.195 12.875 1.00 90.44 104 PHE A CA 1
ATOM 813 C C . PHE A 1 104 ? -1.558 -18.941 13.197 1.00 90.44 104 PHE A C 1
ATOM 815 O O . PHE A 1 104 ? -0.961 -19.586 12.336 1.00 90.44 104 PHE A O 1
ATOM 822 N N . LYS A 1 105 ? -1.124 -18.941 14.465 1.00 87.56 105 LYS A N 1
ATOM 823 C CA . LYS A 1 105 ? 0.070 -19.689 14.899 1.00 87.56 105 LYS A CA 1
ATOM 824 C C . LYS A 1 105 ? -0.095 -21.206 14.752 1.00 87.56 105 LYS A C 1
ATOM 826 O O . LYS A 1 105 ? 0.858 -21.892 14.381 1.00 87.56 105 LYS A O 1
ATOM 831 N N . GLN A 1 106 ? -1.284 -21.728 15.056 1.00 92.12 106 GLN A N 1
ATOM 832 C CA . GLN A 1 106 ? -1.586 -23.151 14.905 1.00 92.12 106 GLN A CA 1
ATOM 833 C C . GLN A 1 106 ? -1.593 -23.529 13.424 1.00 92.12 106 GLN A C 1
ATOM 835 O O . GLN A 1 106 ? -0.938 -24.496 13.050 1.00 92.12 106 GLN A O 1
ATOM 840 N N . PHE A 1 107 ? -2.227 -22.708 12.585 1.00 93.00 107 PHE A N 1
ATOM 841 C CA . PHE A 1 107 ? -2.209 -22.881 11.135 1.00 93.00 107 PHE A CA 1
ATOM 842 C C . PHE A 1 107 ? -0.777 -22.919 10.579 1.00 93.00 107 PHE A C 1
ATOM 844 O O . PHE A 1 107 ? -0.416 -23.854 9.872 1.00 93.00 107 PHE A O 1
ATOM 851 N N . ASN A 1 108 ? 0.082 -21.971 10.969 1.00 90.75 108 ASN A N 1
ATOM 852 C CA . ASN A 1 108 ? 1.485 -21.960 10.535 1.00 90.75 108 ASN A CA 1
ATOM 853 C C . ASN A 1 108 ? 2.270 -23.186 11.015 1.00 90.75 108 ASN A C 1
ATOM 855 O O . ASN A 1 108 ? 3.183 -23.633 10.326 1.00 90.75 108 ASN A O 1
ATOM 859 N N . SER A 1 109 ? 1.927 -23.734 12.183 1.00 93.69 109 SER A N 1
ATOM 860 C CA . SER A 1 109 ? 2.570 -24.946 12.704 1.00 93.69 109 SER A CA 1
ATOM 861 C C . SER A 1 109 ? 2.183 -26.196 11.904 1.00 93.69 109 SER A C 1
ATOM 863 O O . SER A 1 109 ? 2.977 -27.127 11.817 1.00 93.69 109 SER A O 1
ATOM 865 N N . GLU A 1 110 ? 0.982 -26.220 11.323 1.00 96.00 110 GLU A N 1
ATOM 866 C CA . GLU A 1 110 ? 0.454 -27.349 10.547 1.00 96.00 110 GLU A CA 1
ATOM 867 C C . GLU A 1 110 ? 0.803 -27.257 9.051 1.00 96.00 110 GLU A C 1
ATOM 869 O O . GLU A 1 110 ? 1.175 -28.259 8.444 1.00 96.00 110 GLU A O 1
ATOM 874 N N . PHE A 1 111 ? 0.736 -26.057 8.466 1.00 93.38 111 PHE A N 1
ATOM 875 C CA . PHE A 1 111 ? 0.870 -25.834 7.018 1.00 93.38 111 PHE A CA 1
ATOM 876 C C . PHE A 1 111 ? 2.139 -25.069 6.610 1.00 93.38 111 PHE A C 1
ATOM 878 O O . PHE A 1 111 ? 2.418 -24.925 5.420 1.00 93.38 111 PHE A O 1
ATOM 885 N N . GLY A 1 112 ? 2.929 -24.600 7.578 1.00 93.19 112 GLY A N 1
ATOM 886 C CA . GLY A 1 112 ? 4.160 -23.847 7.345 1.00 93.19 112 GLY A CA 1
ATOM 887 C C . GLY A 1 112 ? 3.943 -22.354 7.075 1.00 93.19 112 GLY A C 1
ATOM 888 O O . GLY A 1 112 ? 2.843 -21.882 6.785 1.00 93.19 112 GLY A O 1
ATOM 889 N N . HIS A 1 113 ? 5.034 -21.588 7.164 1.00 89.56 113 HIS A N 1
ATOM 890 C CA . HIS A 1 113 ? 5.004 -20.126 7.048 1.00 89.56 113 HIS A CA 1
ATOM 891 C C . HIS A 1 113 ? 4.619 -19.620 5.652 1.00 89.56 113 HIS A C 1
ATOM 893 O O . HIS A 1 113 ? 3.908 -18.628 5.556 1.00 89.56 113 HIS A O 1
ATOM 899 N N . GLU A 1 114 ? 5.013 -20.305 4.574 1.00 92.25 114 GLU A N 1
ATOM 900 C CA . GLU A 1 114 ? 4.648 -19.889 3.208 1.00 92.25 114 GLU A CA 1
ATOM 901 C C . GLU A 1 114 ? 3.130 -19.947 2.962 1.00 92.25 114 GLU A C 1
ATOM 903 O O . GLU A 1 114 ? 2.560 -19.086 2.280 1.00 92.25 114 GLU A O 1
ATOM 908 N N . ALA A 1 115 ? 2.456 -20.943 3.551 1.00 92.31 115 ALA A N 1
ATOM 909 C CA . ALA A 1 115 ? 1.001 -21.030 3.533 1.00 92.31 115 ALA A CA 1
ATOM 910 C C . ALA A 1 115 ? 0.382 -19.874 4.332 1.00 92.31 115 ALA A C 1
ATOM 912 O O . ALA A 1 115 ? -0.552 -19.230 3.854 1.00 92.31 115 ALA A O 1
ATOM 913 N N . GLY A 1 116 ? 0.947 -19.555 5.501 1.00 92.38 116 GLY A N 1
ATOM 914 C CA . GLY A 1 116 ? 0.560 -18.395 6.306 1.00 92.38 116 GLY A CA 1
ATOM 915 C C . GLY A 1 116 ? 0.689 -17.068 5.559 1.00 92.38 116 GLY A C 1
ATOM 916 O O . GLY A 1 116 ? -0.251 -16.277 5.538 1.00 92.38 116 GLY A O 1
ATOM 917 N N . ASP A 1 117 ? 1.812 -16.840 4.880 1.00 92.38 117 ASP A N 1
ATOM 918 C CA . ASP A 1 117 ? 2.036 -15.641 4.066 1.00 92.38 117 ASP A CA 1
ATOM 919 C C . ASP A 1 117 ? 1.022 -15.527 2.929 1.00 92.38 117 ASP A C 1
ATOM 921 O O . ASP A 1 117 ? 0.578 -14.434 2.580 1.00 92.38 117 ASP A O 1
ATOM 925 N N . THR A 1 118 ? 0.617 -16.659 2.356 1.00 94.06 118 THR A N 1
ATOM 926 C CA . THR A 1 118 ? -0.425 -16.686 1.328 1.00 94.06 118 THR A CA 1
ATOM 927 C C . THR A 1 118 ? -1.777 -16.267 1.901 1.00 94.06 118 THR A C 1
ATOM 929 O O . THR A 1 118 ? -2.445 -15.431 1.298 1.00 94.06 118 THR A O 1
ATOM 932 N N . VAL A 1 119 ? -2.140 -16.751 3.094 1.00 93.25 119 VAL A N 1
ATOM 933 C CA . VAL A 1 119 ? -3.347 -16.301 3.809 1.00 93.25 119 VAL A CA 1
ATOM 934 C C . VAL A 1 119 ? -3.296 -14.796 4.075 1.00 93.25 119 VAL A C 1
ATOM 936 O O . VAL A 1 119 ? -4.265 -14.094 3.791 1.00 93.25 119 VAL A O 1
ATOM 939 N N . LEU A 1 120 ? -2.163 -14.279 4.559 1.00 93.38 120 LEU A N 1
ATOM 940 C CA . LEU A 1 120 ? -1.992 -12.851 4.838 1.00 93.38 120 LEU A CA 1
ATOM 941 C C . LEU A 1 120 ? -2.072 -11.990 3.568 1.00 93.38 120 LEU A C 1
ATOM 943 O O . LEU A 1 120 ? -2.716 -10.943 3.589 1.00 93.38 120 LEU A O 1
ATOM 947 N N . ARG A 1 121 ? -1.491 -12.437 2.446 1.00 95.06 121 ARG A N 1
ATOM 948 C CA . ARG A 1 121 ? -1.635 -11.780 1.132 1.00 95.06 121 ARG A CA 1
ATOM 949 C C . ARG A 1 121 ? -3.087 -11.719 0.679 1.00 95.06 121 ARG A C 1
ATOM 951 O O . ARG A 1 121 ? -3.558 -10.666 0.253 1.00 95.06 121 ARG A O 1
ATOM 958 N N . THR A 1 122 ? -3.807 -12.835 0.781 1.00 95.25 122 THR A N 1
ATOM 959 C CA . THR A 1 122 ? -5.226 -12.891 0.411 1.00 95.25 122 THR A CA 1
ATOM 960 C C . THR A 1 122 ? -6.068 -11.988 1.305 1.00 95.25 122 THR A C 1
ATOM 962 O O . THR A 1 122 ? -6.921 -11.263 0.798 1.00 95.25 122 THR A O 1
ATOM 965 N N . LEU A 1 123 ? -5.796 -11.972 2.612 1.00 94.38 123 LEU A N 1
ATOM 966 C CA . LEU A 1 123 ? -6.459 -11.068 3.545 1.00 94.38 123 LEU A CA 1
ATOM 967 C C . LEU A 1 123 ? -6.171 -9.601 3.200 1.00 94.38 123 LEU A C 1
ATOM 969 O O . LEU A 1 123 ? -7.098 -8.803 3.162 1.00 94.38 123 LEU A O 1
ATOM 973 N N . GLY A 1 124 ? -4.922 -9.251 2.888 1.00 94.44 124 GLY A N 1
ATOM 974 C CA . GLY A 1 124 ? -4.546 -7.900 2.462 1.00 94.44 124 GLY A CA 1
ATOM 975 C C . GLY A 1 124 ? -5.317 -7.428 1.223 1.00 94.44 124 GLY A C 1
ATOM 976 O O . GLY A 1 124 ? -5.873 -6.327 1.216 1.00 94.44 124 GLY A O 1
ATOM 977 N N . SER A 1 125 ? -5.422 -8.288 0.205 1.00 95.06 125 SER A N 1
ATOM 978 C CA . SER A 1 125 ? -6.233 -8.013 -0.990 1.00 95.06 125 SER A CA 1
ATOM 979 C C . SER A 1 125 ? -7.707 -7.814 -0.638 1.00 95.06 125 SER A C 1
ATOM 981 O O . SER A 1 125 ? -8.298 -6.817 -1.038 1.00 95.06 125 SER A O 1
ATOM 983 N N . LEU A 1 126 ? -8.284 -8.716 0.163 1.00 95.44 126 LEU A N 1
ATOM 984 C CA . LEU A 1 126 ? -9.682 -8.621 0.582 1.00 95.44 126 LEU A CA 1
ATOM 985 C C . LEU A 1 126 ? -9.957 -7.321 1.344 1.00 95.44 126 LEU A C 1
ATOM 987 O O . LEU A 1 126 ? -10.964 -6.669 1.091 1.00 95.44 126 LEU A O 1
ATOM 991 N N . LEU A 1 127 ? -9.063 -6.934 2.259 1.00 94.44 127 LEU A N 1
ATOM 992 C CA . LEU A 1 127 ? -9.192 -5.691 3.017 1.00 94.44 127 LEU A CA 1
ATOM 993 C C . LEU A 1 127 ? -9.164 -4.471 2.099 1.00 94.44 127 LEU A C 1
ATOM 995 O O . LEU A 1 127 ? -9.970 -3.568 2.280 1.00 94.44 127 LEU A O 1
ATOM 999 N N . THR A 1 128 ? -8.296 -4.476 1.091 1.00 93.06 128 THR A N 1
ATOM 1000 C CA . THR A 1 128 ? -8.221 -3.392 0.105 1.00 93.06 128 THR A CA 1
ATOM 1001 C C . THR A 1 128 ? -9.520 -3.279 -0.696 1.00 93.06 128 THR A C 1
ATOM 1003 O O . THR A 1 128 ? -10.020 -2.172 -0.890 1.00 93.06 128 THR A O 1
ATOM 1006 N N . ASP A 1 129 ? -10.102 -4.411 -1.099 1.00 93.69 129 ASP A N 1
ATOM 1007 C CA . ASP A 1 129 ? -11.333 -4.451 -1.897 1.00 93.69 129 ASP A CA 1
ATOM 1008 C C . ASP A 1 129 ? -12.578 -3.995 -1.117 1.00 93.69 129 ASP A C 1
ATOM 1010 O O . ASP A 1 129 ? -13.498 -3.420 -1.703 1.00 93.69 129 ASP A O 1
ATOM 1014 N N . ILE A 1 130 ? -12.633 -4.246 0.197 1.00 94.06 130 ILE A N 1
ATOM 1015 C CA . ILE A 1 130 ? -13.776 -3.840 1.034 1.00 94.06 130 ILE A CA 1
ATOM 1016 C C . ILE A 1 130 ? -13.650 -2.412 1.579 1.00 94.06 130 ILE A C 1
ATOM 1018 O O . ILE A 1 130 ? -14.663 -1.823 1.961 1.00 94.06 130 ILE A O 1
ATOM 1022 N N . THR A 1 131 ? -12.436 -1.856 1.641 1.00 93.12 131 THR A N 1
ATOM 1023 C CA . THR A 1 131 ? -12.214 -0.470 2.074 1.00 93.12 131 THR A CA 1
ATOM 1024 C C . THR A 1 131 ? -12.594 0.532 0.995 1.00 93.12 131 THR A C 1
ATOM 1026 O O . THR A 1 131 ? -12.308 0.348 -0.188 1.00 93.12 131 THR A O 1
ATOM 1029 N N . ARG A 1 132 ? -13.199 1.650 1.398 1.00 90.81 132 ARG A N 1
ATOM 1030 C CA . ARG A 1 132 ? -13.523 2.738 0.475 1.00 90.81 132 ARG A CA 1
ATOM 1031 C C . ARG A 1 132 ? -12.284 3.566 0.174 1.00 90.81 132 ARG A C 1
ATOM 1033 O O . ARG A 1 132 ? -11.722 4.212 1.059 1.00 90.81 132 ARG A O 1
ATOM 1040 N N . ALA A 1 133 ? -11.896 3.600 -1.097 1.00 84.44 133 ALA A N 1
ATOM 1041 C CA . ALA A 1 133 ? -10.760 4.389 -1.552 1.00 84.44 133 ALA A CA 1
ATOM 1042 C C . ALA A 1 133 ? -10.909 5.872 -1.161 1.00 84.44 133 ALA A C 1
ATOM 1044 O O . ALA A 1 133 ? -11.870 6.535 -1.547 1.00 84.44 133 ALA A O 1
ATOM 1045 N N . GLY A 1 134 ? -9.934 6.389 -0.412 1.00 80.31 134 GLY A N 1
ATOM 1046 C CA . GLY A 1 134 ? -9.885 7.789 0.021 1.00 80.31 134 GLY A CA 1
ATOM 1047 C C . GLY A 1 134 ? -10.662 8.112 1.303 1.00 80.31 134 GLY A C 1
ATOM 1048 O O . GLY A 1 134 ? -10.499 9.218 1.815 1.00 80.31 134 GLY A O 1
ATOM 1049 N N . GLU A 1 135 ? -11.449 7.175 1.840 1.00 84.56 135 GLU A N 1
ATOM 1050 C CA . GLU A 1 135 ? -12.140 7.326 3.132 1.00 84.56 135 GLU A CA 1
ATOM 1051 C C . GLU A 1 135 ? -11.560 6.387 4.195 1.00 84.56 135 GLU A C 1
ATOM 1053 O O . GLU A 1 135 ? -11.246 6.831 5.299 1.00 84.56 135 GLU A O 1
ATOM 1058 N N . ASP A 1 136 ? -11.368 5.115 3.843 1.00 92.56 136 ASP A N 1
ATOM 1059 C CA . ASP A 1 136 ? -10.894 4.076 4.751 1.00 92.56 136 ASP A CA 1
ATOM 1060 C C . ASP A 1 136 ? -9.411 3.758 4.510 1.00 92.56 136 ASP A C 1
ATOM 1062 O O . ASP A 1 136 ? -8.898 3.853 3.392 1.00 92.56 136 ASP A O 1
ATOM 1066 N N . VAL A 1 137 ? -8.715 3.333 5.567 1.00 92.81 137 VAL A N 1
ATOM 1067 C CA . VAL A 1 137 ? -7.314 2.894 5.510 1.00 92.81 137 VAL A CA 1
ATOM 1068 C C . VAL A 1 137 ? -7.196 1.533 6.191 1.00 92.81 137 VAL A C 1
ATOM 1070 O O . VAL A 1 137 ? -7.409 1.421 7.397 1.00 92.81 137 VAL A O 1
ATOM 1073 N N . ALA A 1 138 ? -6.816 0.504 5.432 1.00 94.19 138 ALA A N 1
ATOM 1074 C CA . ALA A 1 138 ? -6.397 -0.784 5.979 1.00 94.19 138 ALA A CA 1
ATOM 1075 C C . ALA A 1 138 ? -4.873 -0.824 6.107 1.00 94.19 138 ALA A C 1
ATOM 1077 O O . ALA A 1 138 ? -4.160 -0.535 5.143 1.00 94.19 138 ALA A O 1
ATOM 1078 N N . ALA A 1 139 ? -4.374 -1.204 7.284 1.00 94.06 139 ALA A N 1
ATOM 1079 C CA . ALA A 1 139 ? -2.943 -1.295 7.527 1.00 94.06 139 ALA A CA 1
ATOM 1080 C C . ALA A 1 139 ? -2.551 -2.510 8.370 1.00 94.06 139 ALA A C 1
ATOM 1082 O O . ALA A 1 139 ? -3.227 -2.864 9.337 1.00 94.06 139 ALA A O 1
ATOM 1083 N N . ALA A 1 140 ? -1.413 -3.111 8.027 1.00 92.56 140 ALA A N 1
ATOM 1084 C CA . ALA A 1 140 ? -0.788 -4.171 8.798 1.00 92.56 140 ALA A CA 1
ATOM 1085 C C . ALA A 1 140 ? -0.049 -3.573 10.004 1.00 92.56 140 ALA A C 1
ATOM 1087 O O . ALA A 1 140 ? 0.806 -2.691 9.873 1.00 92.56 140 ALA A O 1
ATOM 1088 N N . THR A 1 141 ? -0.381 -4.065 11.198 1.00 83.25 141 THR A N 1
ATOM 1089 C CA . THR A 1 141 ? 0.179 -3.595 12.476 1.00 83.25 141 THR A CA 1
ATOM 1090 C C . THR A 1 141 ? 1.243 -4.531 13.048 1.00 83.25 141 THR A C 1
ATOM 109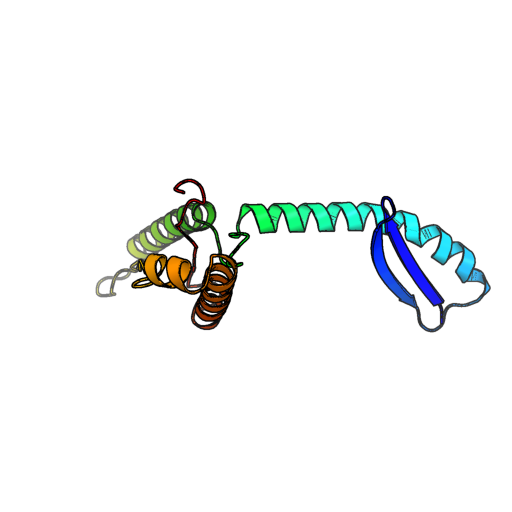2 O O . THR A 1 141 ? 1.954 -4.149 13.977 1.00 83.25 141 THR A O 1
ATOM 1095 N N . ALA A 1 142 ? 1.386 -5.737 12.493 1.00 71.94 142 ALA A N 1
ATOM 1096 C CA . ALA A 1 142 ? 2.365 -6.710 12.948 1.00 71.94 142 ALA A CA 1
ATOM 1097 C C . ALA A 1 142 ? 3.786 -6.263 12.572 1.00 71.94 142 ALA A C 1
ATOM 1099 O O . ALA A 1 142 ? 4.170 -6.243 11.403 1.00 71.94 142 ALA A O 1
ATOM 1100 N N . ALA A 1 143 ? 4.594 -5.926 13.576 1.00 51.16 143 ALA A N 1
ATOM 1101 C CA . ALA A 1 143 ? 6.031 -5.799 13.400 1.00 51.16 143 ALA A CA 1
ATOM 1102 C C . ALA A 1 143 ? 6.610 -7.189 13.095 1.00 51.16 143 ALA A C 1
ATOM 1104 O O . ALA A 1 143 ? 6.467 -8.105 13.902 1.00 51.16 143 ALA A O 1
ATOM 1105 N N . LYS A 1 144 ? 7.341 -7.336 11.986 1.00 46.50 144 LYS A N 1
ATOM 1106 C CA . LYS A 1 144 ? 8.145 -8.532 11.655 1.00 46.50 144 LYS A CA 1
ATOM 1107 C C . LYS A 1 144 ? 9.267 -8.859 12.673 1.00 46.50 144 LYS A C 1
ATOM 1109 O O . LYS A 1 144 ? 10.134 -9.665 12.372 1.00 46.50 144 LYS A O 1
ATOM 1114 N N . ASN A 1 145 ? 9.252 -8.280 13.877 1.00 33.34 145 ASN A N 1
ATOM 1115 C CA . ASN A 1 145 ? 10.300 -8.410 14.895 1.00 33.34 145 ASN A CA 1
ATOM 1116 C C . ASN A 1 145 ? 9.831 -9.136 16.167 1.00 33.34 145 ASN A C 1
ATOM 1118 O O . ASN A 1 145 ? 10.266 -8.785 17.262 1.00 33.34 145 ASN A O 1
ATOM 1122 N N . LEU A 1 146 ? 8.946 -10.129 16.053 1.00 31.34 146 LEU A N 1
ATOM 1123 C CA . LEU A 1 146 ? 8.646 -11.022 17.177 1.00 31.34 146 LEU A CA 1
ATOM 1124 C C . LEU A 1 146 ? 8.412 -12.472 16.720 1.00 31.34 146 LEU A C 1
ATOM 1126 O O . LEU A 1 146 ? 7.351 -13.046 16.949 1.00 31.34 146 LEU A O 1
ATOM 1130 N N . CYS A 1 147 ? 9.412 -13.051 16.059 1.00 31.56 147 CYS A N 1
ATOM 1131 C CA . CYS A 1 147 ? 9.727 -14.482 16.068 1.00 31.56 147 CYS A CA 1
ATOM 1132 C C . CYS A 1 147 ? 11.247 -14.621 15.982 1.00 31.56 147 CYS A C 1
ATOM 1134 O O . CYS A 1 147 ? 11.845 -13.875 15.173 1.00 31.56 147 CYS A O 1
#

Solvent-accessible surface area (backbone atoms only — not comparable to full-atom values): 8825 Å² total; per-residue (Å²): 108,48,79,42,70,21,47,46,97,93,41,77,80,48,72,52,76,44,76,81,68,59,77,88,50,48,65,60,55,61,66,42,34,56,72,53,18,46,60,50,50,51,54,50,50,50,52,49,52,51,46,60,71,37,26,30,90,73,33,69,30,30,17,48,70,45,47,55,59,48,48,54,52,50,49,56,49,27,52,56,50,49,77,71,54,61,93,90,63,83,73,62,78,85,87,86,86,89,84,79,71,82,65,49,70,59,49,30,72,75,64,34,63,70,52,45,48,50,53,44,28,52,48,28,50,51,47,58,73,74,41,49,87,92,80,52,84,63,56,50,74,79,68,92,82,82,126

Foldseek 3Di:
DDKAFLDDPRDGPDIDDDDDDDPVCNVVVNVCSPVVSPVVVVVVVVVVVVQVVQADPLASFGAPVNVVVVVVVQVVVQVVCQVVDDPPDDGDDDDDDDDDDPPLVVVCVVPNVVVSSVVSNVVSVVVVVPDDPPPDGDYDHDDPPDD